Protein AF-A0A9P4V5X8-F1 (afdb_monomer)

Sequence (116 aa):
MEDITPPPDLLYGSYEEAYDALKTHGMHHGYGFVLKRSWPHNSIAKTRYYYHCDRFRNNFQSTAKVLSTSTRSTECPFKLVVFKIKDSGQWKLEVQDKRHNHPRSIKGFNPQHSLY

Radius of gyration: 15.64 Å; Cα contacts (8 Å, |Δi|>4): 184; chains: 1; bounding box: 40×36×33 Å

Secondary structure (DSSP, 8-state):
----PPPP--EESSHHHHHHHHHHHHHHHT--EEEEEEESTT-SS--EEEEEETTS------SS--------------EEEEEE-TTT-PEEEEEEE----S--------------

pLDDT: mean 72.94, std 17.22, range [34.81, 92.62]

Foldseek 3Di:
DDQQFQQDWDKALDPVVVVVSNQVSLQVSQWDKDWPDFPPPPDPDTFKTKIDIPLAPDPPDDPPDDDPPPPHRPNFPWIKMWGQDPPPRIITIDTPDSDGPDHRNPPPDPPPDDDD

Mean predicted aligned error: 11.11 Å

Organism: NCBI:txid682080

Solvent-accessible surface area (backbone atoms only — 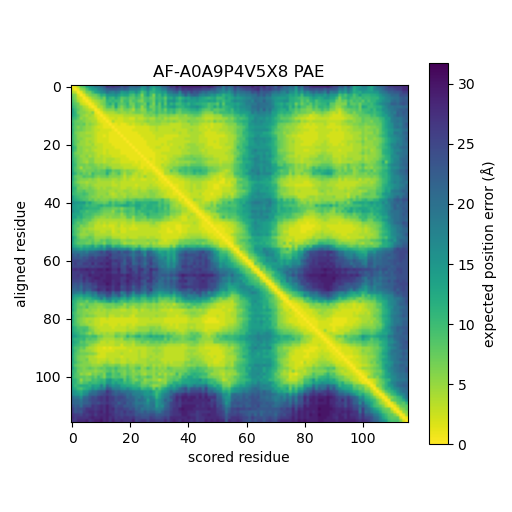not comparable to full-atom values): 7152 Å² total; per-residue (Å²): 133,87,81,70,78,63,75,76,74,45,79,27,85,38,66,66,59,48,48,48,53,50,50,53,47,23,62,78,62,23,44,52,78,37,82,75,52,62,31,54,74,98,45,89,76,61,47,33,40,34,33,28,36,61,41,20,74,68,86,75,78,68,94,61,87,82,70,93,69,85,76,70,57,64,56,29,70,26,29,35,37,39,33,51,40,84,88,80,59,32,21,36,40,43,70,78,32,66,52,71,77,66,77,64,49,83,72,67,83,79,90,75,86,80,84,134

Nearest PDB structures (foldseek):
  4lmg-assembly1_D  TM=7.797E-01  e=3.443E-03  Saccharomyces cerevisiae S288C
  6zj3-assembly1_L4  TM=3.292E-01  e=4.619E+00  Euglena gracilis
  7qiw-assembly1_p  TM=3.534E-01  e=7.558E+00  Solanum lycopersicum
  8c3a-assembly2_CJ  TM=2.179E-01  e=7.558E+00  Candida albicans

Structure (mmCIF, N/CA/C/O backbone):
data_AF-A0A9P4V5X8-F1
#
_entry.id   AF-A0A9P4V5X8-F1
#
loop_
_atom_site.group_PDB
_atom_site.id
_atom_site.type_symbol
_atom_site.label_atom_id
_atom_site.label_alt_id
_atom_site.label_comp_id
_atom_site.label_asym_id
_atom_site.label_entity_id
_atom_site.label_seq_id
_atom_site.pdbx_PDB_ins_code
_atom_site.Cartn_x
_atom_site.Cartn_y
_atom_site.Cartn_z
_atom_site.occupancy
_atom_site.B_iso_or_equiv
_atom_site.auth_seq_id
_atom_site.auth_comp_id
_atom_site.auth_asym_id
_atom_site.auth_atom_id
_atom_site.pdbx_PDB_model_num
ATOM 1 N N . MET A 1 1 ? 12.699 -18.260 -15.213 1.00 44.97 1 MET A N 1
ATOM 2 C CA . MET A 1 1 ? 11.974 -17.021 -14.867 1.00 44.97 1 MET A CA 1
ATOM 3 C C . MET A 1 1 ? 11.910 -16.955 -13.354 1.00 44.97 1 MET A C 1
ATOM 5 O O . MET A 1 1 ? 11.425 -17.908 -12.769 1.00 44.97 1 MET A O 1
ATOM 9 N N . GLU A 1 2 ? 12.476 -15.930 -12.719 1.00 47.34 2 GLU A N 1
ATOM 10 C CA . GLU A 1 2 ? 12.365 -15.789 -11.262 1.00 47.34 2 GLU A CA 1
ATOM 11 C C . GLU A 1 2 ? 10.971 -15.269 -10.910 1.00 47.34 2 GLU A C 1
ATOM 13 O O . GLU A 1 2 ? 10.595 -14.171 -11.323 1.00 47.34 2 GLU A O 1
ATOM 18 N N . ASP A 1 3 ? 10.209 -16.079 -10.181 1.00 55.97 3 ASP A N 1
ATOM 19 C CA . ASP A 1 3 ? 8.887 -15.732 -9.674 1.00 55.97 3 ASP A CA 1
ATOM 20 C C . ASP A 1 3 ? 9.012 -14.577 -8.675 1.00 55.97 3 ASP A C 1
ATOM 22 O O . ASP A 1 3 ? 9.535 -14.723 -7.566 1.00 55.97 3 ASP A O 1
ATOM 26 N N . ILE A 1 4 ? 8.568 -13.391 -9.088 1.00 64.69 4 ILE A N 1
ATOM 27 C CA . ILE A 1 4 ? 8.400 -12.262 -8.183 1.00 64.69 4 ILE A CA 1
ATOM 28 C C . ILE A 1 4 ? 7.181 -12.587 -7.324 1.00 64.69 4 ILE A C 1
ATOM 30 O O . ILE A 1 4 ? 6.043 -12.444 -7.769 1.00 64.69 4 ILE A O 1
ATOM 34 N N . THR A 1 5 ? 7.417 -13.063 -6.102 1.00 68.88 5 THR A N 1
ATOM 35 C CA . THR A 1 5 ? 6.321 -13.418 -5.208 1.00 68.88 5 THR A CA 1
ATOM 36 C C . THR A 1 5 ? 5.611 -12.143 -4.746 1.00 68.88 5 THR A C 1
ATOM 38 O O . THR A 1 5 ? 6.247 -11.161 -4.328 1.00 68.88 5 THR A O 1
ATOM 41 N N . PRO A 1 6 ? 4.277 -12.110 -4.845 1.00 68.62 6 PRO A N 1
ATOM 42 C CA . PRO A 1 6 ? 3.498 -11.010 -4.312 1.00 68.62 6 PRO A CA 1
ATOM 43 C C . PRO A 1 6 ? 3.532 -11.050 -2.776 1.00 68.62 6 PRO A C 1
ATOM 45 O O . PRO A 1 6 ? 3.707 -12.127 -2.197 1.00 68.62 6 PRO A O 1
ATOM 48 N N . PRO A 1 7 ? 3.355 -9.902 -2.104 1.00 72.69 7 PRO A N 1
ATOM 49 C CA . PRO A 1 7 ? 3.211 -9.881 -0.655 1.00 72.69 7 PRO A CA 1
ATOM 50 C C . PRO A 1 7 ? 2.016 -10.747 -0.221 1.00 72.69 7 PRO A C 1
ATOM 52 O O . PRO A 1 7 ? 1.008 -10.794 -0.935 1.00 72.69 7 PRO A O 1
ATOM 55 N N . PRO A 1 8 ? 2.116 -11.457 0.915 1.00 72.88 8 PRO A N 1
ATOM 56 C CA . PRO A 1 8 ? 1.012 -12.246 1.444 1.00 72.88 8 PRO A CA 1
ATOM 57 C C . PRO A 1 8 ? -0.154 -11.343 1.864 1.00 72.88 8 PRO A C 1
ATOM 59 O O . PRO A 1 8 ? 0.051 -10.241 2.376 1.00 72.88 8 PRO A O 1
ATOM 62 N N . ASP A 1 9 ? -1.380 -11.830 1.669 1.00 78.69 9 ASP A N 1
ATOM 63 C CA . ASP A 1 9 ? -2.597 -11.118 2.062 1.00 78.69 9 ASP A CA 1
ATOM 64 C C . ASP A 1 9 ? -2.744 -11.169 3.595 1.00 78.69 9 ASP A C 1
ATOM 66 O O . ASP A 1 9 ? -3.291 -12.121 4.156 1.00 78.69 9 ASP A O 1
ATOM 70 N N . LEU A 1 10 ? -2.197 -10.162 4.281 1.00 84.00 10 LEU A N 1
ATOM 71 C CA . LEU A 1 10 ? -2.146 -10.077 5.742 1.00 84.00 10 LEU A CA 1
ATOM 72 C C . LEU A 1 10 ? -3.084 -8.999 6.300 1.00 84.00 10 LEU A C 1
ATOM 74 O O . LEU A 1 10 ? -3.455 -8.031 5.623 1.00 84.00 10 LEU A O 1
ATOM 78 N N . LEU A 1 11 ? -3.464 -9.197 7.564 1.00 87.88 11 LEU A N 1
ATOM 79 C CA . LEU A 1 11 ? -4.204 -8.238 8.377 1.00 87.88 11 LEU A CA 1
ATOM 80 C C . LEU A 1 11 ? -3.241 -7.529 9.327 1.00 87.88 11 LEU A C 1
ATOM 82 O O . LEU A 1 11 ? -2.436 -8.174 9.990 1.00 87.88 11 LEU A O 1
ATOM 86 N N . TYR A 1 12 ? -3.380 -6.214 9.415 1.00 88.62 12 TYR A N 1
ATOM 87 C CA . TYR A 1 12 ? -2.531 -5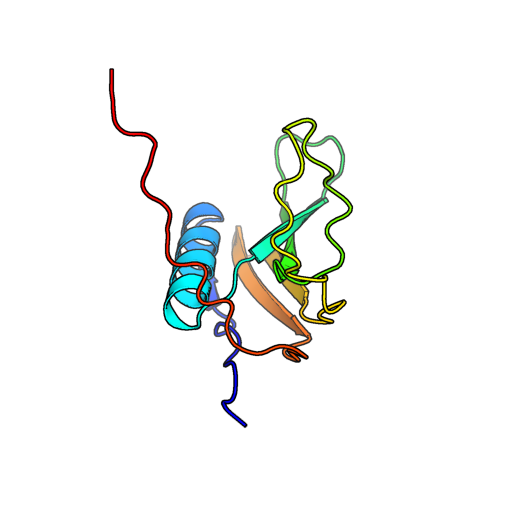.328 10.199 1.00 88.62 12 TYR A CA 1
ATOM 88 C C . TYR A 1 12 ? -3.375 -4.484 11.154 1.00 88.62 12 TYR A C 1
ATOM 90 O O . TYR A 1 12 ? -4.545 -4.185 10.880 1.00 88.62 12 TYR A O 1
ATOM 98 N N . GLY A 1 13 ? -2.781 -4.077 12.276 1.00 87.69 13 GLY A N 1
ATOM 99 C CA . GLY A 1 13 ? -3.431 -3.201 13.251 1.00 87.69 13 GLY A CA 1
ATOM 100 C C . GLY A 1 13 ? -3.542 -1.760 12.752 1.00 87.69 13 GLY A C 1
ATOM 101 O O . GLY A 1 13 ? -4.498 -1.055 13.079 1.00 87.69 13 GLY A O 1
ATOM 102 N N . SER A 1 14 ? -2.607 -1.328 11.901 1.00 89.19 14 SER A N 1
ATOM 103 C CA . SER A 1 14 ? -2.568 0.021 11.335 1.00 89.19 14 SER A CA 1
ATOM 104 C C . SER A 1 14 ? -2.185 0.030 9.850 1.00 89.19 14 SER A C 1
ATOM 106 O O . SER A 1 14 ? -1.660 -0.938 9.299 1.00 89.19 14 SER A O 1
ATOM 108 N N . TYR A 1 15 ? -2.455 1.154 9.182 1.00 86.94 15 TYR A N 1
ATOM 109 C CA . TYR A 1 15 ? -2.012 1.373 7.804 1.00 86.94 15 TYR A CA 1
ATOM 110 C C . TYR A 1 15 ? -0.485 1.471 7.703 1.00 86.94 15 TYR A C 1
ATOM 112 O O . TYR A 1 15 ? 0.090 0.992 6.731 1.00 86.94 15 TYR A O 1
ATOM 120 N N . GLU A 1 16 ? 0.164 2.085 8.694 1.00 88.50 16 GLU A N 1
ATOM 121 C CA . GLU A 1 16 ? 1.619 2.260 8.727 1.00 88.50 16 GLU A CA 1
ATOM 122 C C . GLU A 1 16 ? 2.334 0.911 8.773 1.00 88.50 16 GLU A C 1
ATOM 124 O O . GLU A 1 16 ? 3.268 0.689 8.010 1.00 88.50 16 GLU A O 1
ATOM 129 N N . GLU A 1 17 ? 1.827 -0.015 9.589 1.00 89.00 17 GLU A N 1
ATOM 130 C CA . GLU A 1 17 ? 2.332 -1.384 9.693 1.00 89.00 17 GLU A CA 1
ATOM 131 C C . GLU A 1 17 ? 2.179 -2.142 8.364 1.00 89.00 17 GLU A C 1
ATOM 133 O O . GLU A 1 17 ? 3.134 -2.736 7.862 1.00 89.00 17 GLU A O 1
ATOM 138 N N . ALA A 1 18 ? 1.002 -2.046 7.732 1.00 88.44 18 ALA A N 1
ATOM 139 C CA . ALA A 1 18 ? 0.764 -2.634 6.414 1.00 88.44 18 ALA A CA 1
ATOM 140 C C . ALA A 1 18 ? 1.700 -2.053 5.342 1.00 88.44 18 ALA A C 1
ATOM 142 O O . ALA A 1 18 ? 2.185 -2.771 4.465 1.00 88.44 18 ALA A O 1
ATOM 143 N N . TYR A 1 19 ? 1.951 -0.743 5.396 1.00 86.25 19 TYR A N 1
ATOM 144 C CA . TYR A 1 19 ? 2.821 -0.046 4.457 1.00 86.25 19 TYR A CA 1
ATOM 145 C C . TYR A 1 19 ? 4.298 -0.403 4.656 1.00 86.25 19 TYR A C 1
ATOM 147 O O . TYR A 1 19 ? 5.009 -0.590 3.669 1.00 86.25 19 TYR A O 1
ATOM 155 N N . ASP A 1 20 ? 4.760 -0.531 5.898 1.00 87.62 20 ASP A N 1
ATOM 156 C CA . ASP A 1 20 ? 6.135 -0.930 6.195 1.00 87.62 20 ASP A CA 1
ATOM 157 C C . ASP A 1 20 ? 6.408 -2.381 5.778 1.00 87.62 20 ASP A C 1
ATOM 159 O O . ASP A 1 20 ? 7.409 -2.665 5.113 1.00 87.62 20 ASP A O 1
ATOM 163 N N . ALA A 1 21 ? 5.462 -3.288 6.041 1.00 86.88 21 ALA A N 1
ATOM 164 C CA . ALA A 1 21 ? 5.531 -4.665 5.559 1.00 86.88 21 ALA A CA 1
ATOM 165 C C . ALA A 1 21 ? 5.551 -4.730 4.022 1.00 86.88 21 ALA A C 1
ATOM 167 O O . ALA A 1 21 ? 6.379 -5.432 3.436 1.00 86.88 21 ALA A O 1
ATOM 168 N N . LEU A 1 22 ? 4.694 -3.946 3.356 1.00 85.81 22 LEU A N 1
ATOM 169 C CA . LEU A 1 22 ? 4.678 -3.819 1.898 1.00 85.81 22 LEU A CA 1
ATOM 170 C C . LEU A 1 22 ? 6.031 -3.320 1.371 1.00 85.81 22 LEU A C 1
ATOM 172 O O . LEU A 1 22 ? 6.597 -3.910 0.452 1.00 85.81 22 LEU A O 1
ATOM 176 N N . LYS A 1 23 ? 6.575 -2.253 1.963 1.00 83.81 23 LYS A N 1
ATOM 177 C CA . LYS A 1 23 ? 7.863 -1.668 1.575 1.00 83.81 23 LYS A CA 1
ATOM 178 C C . LYS A 1 23 ? 9.002 -2.673 1.748 1.00 83.81 23 LYS A C 1
ATOM 180 O O . LYS A 1 23 ? 9.780 -2.862 0.816 1.00 83.81 23 LYS A O 1
ATOM 185 N N . THR A 1 24 ? 9.065 -3.345 2.894 1.00 83.44 24 THR A N 1
ATOM 186 C CA . THR A 1 24 ? 10.070 -4.371 3.204 1.00 83.44 24 THR A CA 1
ATOM 187 C C . THR A 1 24 ? 9.997 -5.538 2.222 1.00 83.44 24 THR A C 1
ATOM 189 O O . THR A 1 24 ? 11.025 -5.973 1.699 1.00 83.44 24 THR A O 1
ATOM 192 N N . HIS A 1 25 ? 8.786 -5.993 1.882 1.00 83.62 25 HIS A N 1
ATOM 193 C CA . HIS A 1 25 ? 8.585 -7.035 0.874 1.00 83.62 25 HIS A CA 1
ATOM 194 C C . HIS A 1 25 ? 9.109 -6.601 -0.496 1.00 83.62 25 HIS A C 1
ATOM 196 O O . HIS A 1 25 ? 9.857 -7.339 -1.136 1.00 83.62 25 HIS A O 1
ATOM 202 N N . GLY A 1 26 ? 8.772 -5.385 -0.927 1.00 79.12 26 GLY A N 1
ATOM 203 C CA . GLY A 1 26 ? 9.270 -4.818 -2.180 1.00 79.12 26 GLY A CA 1
ATOM 204 C C . GLY A 1 26 ? 10.794 -4.720 -2.212 1.00 79.12 26 GLY A C 1
ATOM 205 O O . GLY A 1 26 ? 11.419 -5.103 -3.200 1.00 79.12 26 GLY A O 1
ATOM 206 N N . MET A 1 27 ? 11.413 -4.303 -1.103 1.00 75.81 27 MET A N 1
ATOM 207 C CA . MET A 1 27 ? 12.872 -4.250 -0.968 1.00 75.81 27 MET A CA 1
ATOM 208 C C . MET A 1 27 ? 13.514 -5.631 -1.114 1.00 75.81 27 MET A C 1
ATOM 210 O O . MET A 1 27 ? 14.459 -5.777 -1.885 1.00 75.81 27 MET A O 1
ATOM 214 N N . HIS A 1 28 ? 12.977 -6.648 -0.436 1.00 74.62 28 HIS A N 1
ATOM 215 C CA . HIS A 1 28 ? 13.509 -8.011 -0.490 1.00 74.62 28 HIS A CA 1
ATOM 216 C C . HIS A 1 28 ? 13.402 -8.632 -1.891 1.00 74.62 28 HIS A C 1
ATOM 218 O O . HIS A 1 28 ? 14.250 -9.419 -2.308 1.00 74.62 28 HIS A O 1
ATOM 224 N N . HIS A 1 29 ? 12.370 -8.260 -2.649 1.00 73.56 29 HIS A N 1
ATOM 225 C CA . HIS A 1 29 ? 12.122 -8.816 -3.977 1.00 73.56 29 HIS A CA 1
ATOM 226 C C . HIS A 1 29 ? 12.603 -7.916 -5.124 1.00 73.56 29 HIS A C 1
ATOM 228 O O . HIS A 1 29 ? 12.550 -8.333 -6.283 1.00 73.56 29 HIS A O 1
ATOM 234 N N . GLY A 1 30 ? 13.116 -6.724 -4.811 1.00 73.19 30 GLY A N 1
ATOM 235 C CA . GLY A 1 30 ? 13.672 -5.773 -5.765 1.00 73.19 30 GLY A CA 1
ATOM 236 C C . GLY A 1 30 ? 12.618 -5.062 -6.611 1.00 73.19 30 GLY A C 1
ATOM 237 O O . GLY A 1 30 ? 12.811 -4.903 -7.808 1.00 73.19 30 GLY A O 1
ATOM 238 N N . TYR A 1 31 ? 11.482 -4.655 -6.054 1.00 74.38 31 TYR A N 1
ATOM 239 C CA . TYR A 1 31 ? 10.527 -3.785 -6.749 1.00 74.38 31 TYR A CA 1
ATOM 240 C C . TYR A 1 31 ? 9.889 -2.783 -5.785 1.00 74.38 31 TYR A C 1
ATOM 242 O O . TYR A 1 31 ? 9.730 -3.048 -4.598 1.00 74.38 31 TYR A O 1
ATOM 250 N N . GLY A 1 32 ? 9.564 -1.591 -6.285 1.00 78.75 32 GLY A N 1
ATOM 251 C CA . GLY A 1 32 ? 8.963 -0.526 -5.486 1.00 78.75 32 GLY A CA 1
ATOM 252 C C . GLY A 1 32 ? 7.447 -0.484 -5.643 1.00 78.75 32 GLY A C 1
ATOM 253 O O . GLY A 1 32 ? 6.906 -0.921 -6.659 1.00 78.75 32 GLY A O 1
ATOM 254 N N . PHE A 1 33 ? 6.761 0.100 -4.661 1.00 81.50 33 PHE A N 1
ATOM 255 C CA . PHE A 1 33 ? 5.330 0.394 -4.736 1.00 81.50 33 PHE A CA 1
ATOM 256 C C . PHE A 1 33 ? 5.105 1.904 -4.746 1.00 81.50 33 PHE A C 1
ATOM 258 O O . PHE A 1 33 ? 5.666 2.636 -3.935 1.00 81.50 33 PHE A O 1
ATOM 265 N N . VAL A 1 34 ? 4.254 2.370 -5.653 1.00 83.12 34 VAL A N 1
ATOM 266 C CA . VAL A 1 34 ? 3.873 3.774 -5.812 1.00 83.12 34 VAL A CA 1
ATOM 267 C C . VAL A 1 34 ? 2.388 3.913 -5.512 1.00 83.12 34 VAL A C 1
ATOM 269 O O . VAL A 1 34 ? 1.561 3.182 -6.063 1.00 83.12 34 VAL A O 1
ATOM 272 N N . LEU A 1 35 ? 2.036 4.862 -4.643 1.00 84.50 35 LEU A N 1
ATOM 273 C CA . LEU A 1 35 ? 0.644 5.181 -4.340 1.00 84.50 35 LEU A CA 1
ATOM 274 C C . LEU A 1 35 ? -0.009 5.835 -5.564 1.00 84.50 35 LEU A C 1
ATOM 276 O O . LEU A 1 35 ? 0.371 6.929 -5.975 1.00 84.50 35 LEU A O 1
ATOM 280 N N . LYS A 1 36 ? -1.024 5.183 -6.135 1.00 85.00 36 LYS A N 1
ATOM 281 C CA . LYS A 1 36 ? -1.765 5.703 -7.289 1.00 85.00 36 LYS A CA 1
ATOM 282 C C . LYS A 1 36 ? -2.920 6.603 -6.875 1.00 85.00 36 LYS A C 1
ATOM 284 O O . LYS A 1 36 ? -3.151 7.641 -7.488 1.00 85.00 36 LYS A O 1
ATOM 289 N N . ARG A 1 37 ? -3.702 6.157 -5.895 1.00 85.69 37 ARG A N 1
ATOM 290 C CA . ARG A 1 37 ? -4.875 6.881 -5.398 1.00 85.69 37 ARG A CA 1
ATOM 291 C C . ARG A 1 37 ? -5.223 6.428 -3.989 1.00 85.69 37 ARG A C 1
ATOM 293 O O . ARG A 1 37 ? -4.969 5.283 -3.622 1.00 85.69 37 ARG A O 1
ATOM 300 N N . SER A 1 38 ? -5.879 7.298 -3.238 1.00 89.38 38 SER A N 1
ATOM 301 C CA . SER A 1 38 ? -6.488 6.967 -1.952 1.00 89.38 38 SER A CA 1
ATOM 302 C C . SER A 1 38 ? -7.971 7.329 -1.954 1.00 89.38 38 SER A C 1
ATOM 304 O O . SER A 1 38 ? -8.422 8.187 -2.716 1.00 89.38 38 SER A O 1
ATOM 306 N N . TRP A 1 39 ? -8.746 6.635 -1.128 1.00 87.38 39 TRP A N 1
ATOM 307 C CA . TRP A 1 39 ? -10.182 6.829 -0.974 1.00 87.38 39 TRP A CA 1
ATOM 308 C C . TRP A 1 39 ? -10.544 6.839 0.524 1.00 87.38 39 TRP A C 1
ATOM 310 O O . TRP A 1 39 ? -9.916 6.100 1.289 1.00 87.38 39 TRP A O 1
ATOM 320 N N . PRO A 1 40 ? -11.513 7.658 0.975 1.00 87.31 40 PRO A N 1
ATOM 321 C CA . PRO A 1 40 ? -12.314 8.624 0.215 1.00 87.31 40 PRO A CA 1
ATOM 322 C C . PRO A 1 40 ? -11.490 9.790 -0.341 1.00 87.31 40 PRO A C 1
ATOM 324 O O . PRO A 1 40 ? -10.484 10.203 0.244 1.00 87.31 40 PRO A O 1
ATOM 327 N N . HIS A 1 41 ? -11.904 10.325 -1.490 1.00 74.38 41 HIS A N 1
ATOM 328 C CA . HIS A 1 41 ? -11.292 11.536 -2.040 1.00 74.38 41 HIS A CA 1
ATOM 329 C C . HIS A 1 41 ? -11.607 12.731 -1.120 1.00 74.38 41 HIS A C 1
ATOM 331 O O . HIS A 1 41 ? -12.666 12.759 -0.504 1.00 74.38 41 HIS A O 1
ATOM 337 N N . ASN A 1 42 ? -10.664 13.664 -0.954 1.00 76.12 42 ASN A N 1
ATOM 338 C CA . ASN A 1 42 ? -10.803 14.870 -0.111 1.00 76.12 42 ASN A CA 1
ATOM 339 C C . ASN A 1 42 ? -11.132 14.673 1.387 1.00 76.12 42 ASN A C 1
ATOM 341 O O . ASN A 1 42 ? -11.369 15.645 2.089 1.00 76.12 42 ASN A O 1
ATOM 345 N N . SER A 1 43 ? -11.085 13.443 1.909 1.00 83.69 43 SER A N 1
ATOM 346 C CA . SER A 1 43 ? -11.146 13.180 3.357 1.00 83.69 43 SER A CA 1
ATOM 347 C C . SER A 1 43 ? -9.751 13.138 3.984 1.00 83.69 43 SER A C 1
ATOM 349 O O . SER A 1 43 ? -8.832 12.587 3.373 1.00 83.69 43 SER A O 1
ATOM 351 N N . ILE A 1 44 ? -9.600 13.649 5.208 1.00 79.88 44 ILE A N 1
ATOM 352 C CA . ILE A 1 44 ? -8.385 13.471 6.025 1.00 79.88 44 ILE A CA 1
ATOM 353 C C . ILE A 1 44 ? -8.261 11.999 6.448 1.00 79.88 44 ILE A C 1
ATOM 355 O O . ILE A 1 44 ? -7.200 11.392 6.324 1.00 79.88 44 ILE A O 1
ATOM 359 N N . ALA A 1 45 ? -9.375 11.386 6.854 1.00 85.00 45 ALA A N 1
ATOM 360 C CA . ALA A 1 45 ? -9.442 9.966 7.172 1.00 85.00 45 ALA A CA 1
ATOM 361 C C . ALA A 1 45 ? -9.588 9.143 5.884 1.00 85.00 45 ALA A C 1
ATOM 363 O O . ALA A 1 45 ? -10.689 9.001 5.335 1.00 85.00 45 ALA A O 1
ATOM 364 N N . LYS A 1 46 ? -8.472 8.611 5.379 1.00 87.38 46 LYS A N 1
ATOM 365 C CA . LYS A 1 46 ? -8.473 7.640 4.279 1.00 87.38 46 LYS A CA 1
ATOM 366 C C . LYS A 1 46 ? -8.731 6.243 4.826 1.00 87.38 46 LYS A C 1
ATOM 368 O O . LYS A 1 46 ? -8.238 5.875 5.885 1.00 87.38 46 LYS A O 1
ATOM 373 N N . THR A 1 47 ? -9.484 5.450 4.077 1.00 89.38 47 THR A N 1
ATOM 374 C CA . THR A 1 47 ? -9.792 4.055 4.422 1.00 89.38 47 THR A CA 1
ATOM 375 C C . THR A 1 47 ? -9.266 3.078 3.385 1.00 89.38 47 THR A C 1
ATOM 377 O O . THR A 1 47 ? -9.356 1.870 3.584 1.00 89.38 47 THR A O 1
ATOM 380 N N . ARG A 1 48 ? -8.733 3.570 2.263 1.00 90.75 48 ARG A N 1
ATOM 381 C CA . ARG A 1 48 ? -8.232 2.732 1.180 1.00 90.75 48 ARG A CA 1
ATOM 382 C C . ARG A 1 48 ? -7.110 3.417 0.411 1.00 90.75 48 ARG A C 1
ATOM 384 O O . ARG A 1 48 ? -7.239 4.575 0.023 1.00 90.75 48 ARG A O 1
ATOM 391 N N . TYR A 1 49 ? -6.063 2.663 0.113 1.00 90.00 49 TYR A N 1
ATOM 392 C CA . TYR A 1 49 ? -4.883 3.091 -0.627 1.00 90.00 49 TYR A CA 1
ATOM 393 C C . TYR A 1 49 ? -4.595 2.087 -1.735 1.00 90.00 49 TYR A C 1
ATOM 395 O O . TYR A 1 49 ? -4.534 0.885 -1.499 1.00 90.00 49 TYR A O 1
ATOM 403 N N . TYR A 1 50 ? -4.459 2.575 -2.960 1.00 89.25 50 TYR A N 1
ATOM 404 C CA . TYR A 1 50 ? -4.190 1.757 -4.135 1.00 89.25 50 TYR A CA 1
ATOM 405 C C . TYR A 1 50 ? -2.748 1.963 -4.572 1.00 89.25 50 TYR A C 1
ATOM 407 O O . TYR A 1 50 ? -2.353 3.094 -4.861 1.00 89.25 50 TYR A O 1
ATOM 415 N N . TYR A 1 51 ? -2.002 0.873 -4.683 1.00 87.88 51 TYR A N 1
ATOM 416 C CA . TYR A 1 51 ? -0.596 0.858 -5.055 1.00 87.88 51 TYR A CA 1
ATOM 417 C C . TYR A 1 51 ? -0.377 0.155 -6.384 1.00 87.88 51 TYR A C 1
ATOM 419 O O . TYR A 1 51 ? -1.078 -0.800 -6.739 1.00 87.88 51 TYR A O 1
ATOM 427 N N . HIS A 1 52 ? 0.618 0.635 -7.118 1.00 87.00 52 HIS A N 1
ATOM 428 C CA . HIS A 1 52 ? 1.130 0.025 -8.340 1.00 87.00 52 HIS A CA 1
ATOM 429 C C . HIS A 1 52 ? 2.634 -0.190 -8.205 1.00 87.00 52 HIS A C 1
ATOM 431 O O . HIS A 1 52 ? 3.271 0.420 -7.352 1.00 87.00 52 HIS A O 1
ATOM 437 N N . CYS A 1 53 ? 3.208 -1.047 -9.040 1.00 82.75 53 CYS A N 1
ATOM 438 C CA . CYS A 1 53 ? 4.659 -1.212 -9.093 1.00 82.75 53 CYS A CA 1
ATOM 439 C C . CYS A 1 53 ? 5.357 0.074 -9.592 1.00 82.75 53 CYS A C 1
ATOM 441 O O . CYS A 1 53 ? 4.788 0.818 -10.386 1.00 8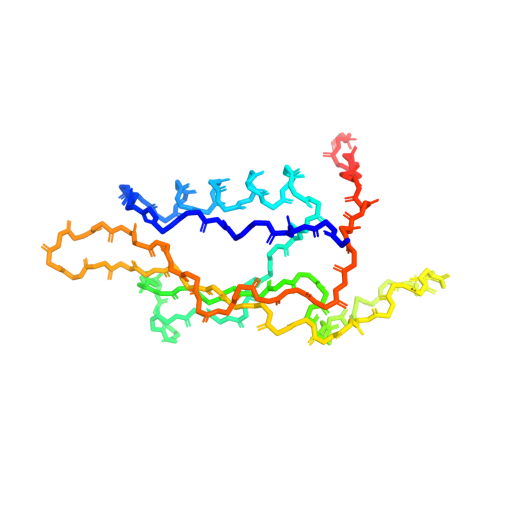2.75 53 CYS A O 1
ATOM 443 N N . ASP A 1 54 ? 6.603 0.330 -9.187 1.00 75.88 54 ASP A N 1
ATOM 444 C CA . ASP A 1 54 ? 7.439 1.449 -9.659 1.00 75.88 54 ASP A CA 1
ATOM 445 C C . ASP A 1 54 ? 7.669 1.450 -11.180 1.00 75.88 54 ASP A C 1
ATOM 447 O O . ASP A 1 54 ? 7.906 2.500 -11.779 1.00 75.88 54 ASP A O 1
ATOM 451 N N . ARG A 1 55 ? 7.553 0.279 -11.820 1.00 73.00 55 ARG A N 1
ATOM 452 C CA . ARG A 1 55 ? 7.609 0.116 -13.282 1.00 73.00 55 ARG A CA 1
ATOM 453 C C . ARG A 1 55 ? 6.257 0.281 -13.981 1.00 73.00 55 ARG A C 1
ATOM 455 O O . ARG A 1 55 ? 6.203 0.219 -15.214 1.00 73.00 55 ARG A O 1
ATOM 462 N N . PHE A 1 56 ? 5.176 0.518 -13.232 1.00 72.31 56 PHE A N 1
ATOM 463 C CA . PHE A 1 56 ? 3.931 1.051 -13.787 1.00 72.31 56 PHE A CA 1
ATOM 464 C C . PHE A 1 56 ? 4.226 2.413 -14.421 1.00 72.31 56 PHE A C 1
ATOM 466 O O . PHE A 1 56 ? 5.092 3.141 -13.941 1.00 72.31 56 PHE A O 1
ATOM 473 N N . ARG A 1 57 ? 3.542 2.760 -15.517 1.00 64.94 57 ARG A N 1
ATOM 474 C CA . ARG A 1 57 ? 3.758 4.013 -16.256 1.00 64.94 57 ARG A CA 1
ATOM 475 C C . ARG A 1 57 ? 3.710 5.218 -15.310 1.00 64.94 57 ARG A C 1
ATOM 477 O O . ARG A 1 57 ? 2.635 5.692 -14.935 1.00 64.94 57 ARG A O 1
ATOM 484 N N . ASN A 1 58 ? 4.884 5.700 -14.917 1.00 56.84 58 ASN A N 1
ATOM 485 C CA . ASN A 1 58 ? 5.024 6.793 -13.975 1.00 56.84 58 ASN A CA 1
ATOM 486 C C . ASN A 1 58 ? 5.175 8.064 -14.810 1.00 56.84 58 ASN A C 1
ATOM 488 O O . ASN A 1 58 ? 6.274 8.433 -15.202 1.00 56.84 58 ASN A O 1
ATOM 492 N N . ASN A 1 59 ? 4.063 8.735 -15.117 1.00 49.56 59 ASN A N 1
ATOM 493 C CA . ASN A 1 59 ? 4.084 10.048 -15.779 1.00 49.56 59 ASN A CA 1
ATOM 494 C C . ASN A 1 59 ? 4.656 11.158 -14.859 1.00 49.56 59 ASN A C 1
ATOM 496 O O . ASN A 1 59 ? 4.391 12.335 -15.080 1.00 49.56 59 ASN A O 1
ATOM 500 N N . PHE A 1 60 ? 5.405 1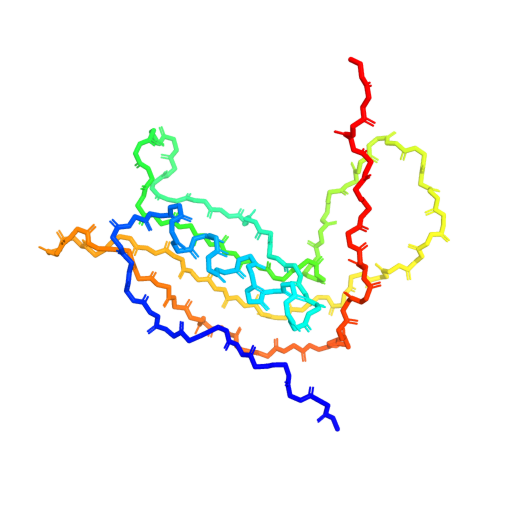0.811 -13.805 1.00 48.06 60 PHE A N 1
ATOM 501 C CA . PHE A 1 60 ? 6.084 11.780 -12.958 1.00 48.06 60 PHE A CA 1
ATOM 502 C C . PHE A 1 60 ? 7.383 12.205 -13.648 1.00 48.06 60 PHE A C 1
ATOM 504 O O . PHE A 1 60 ? 8.446 11.625 -13.429 1.00 48.06 60 PHE A O 1
ATOM 511 N N . GLN A 1 61 ? 7.283 13.197 -14.533 1.00 42.88 61 GLN A N 1
ATOM 512 C CA . GLN A 1 61 ? 8.447 13.956 -14.975 1.00 42.88 61 GLN A CA 1
ATOM 513 C C . GLN A 1 61 ? 8.874 14.845 -13.804 1.00 42.88 61 GLN A C 1
ATOM 515 O O . GLN A 1 61 ? 8.236 15.857 -13.524 1.00 42.88 61 GLN A O 1
ATOM 520 N N . SER A 1 62 ? 9.926 14.458 -13.081 1.00 47.31 62 SER A N 1
ATOM 521 C CA . SER A 1 62 ? 10.610 15.408 -12.208 1.00 47.31 62 SER A CA 1
ATOM 522 C C . SER A 1 62 ? 11.197 16.530 -13.075 1.00 47.31 62 SER A C 1
ATOM 524 O O . SER A 1 62 ? 11.720 16.284 -14.159 1.00 47.31 62 SER A O 1
ATOM 526 N N . THR A 1 63 ? 11.120 17.775 -12.607 1.00 48.62 63 THR A N 1
ATOM 527 C CA . THR A 1 63 ? 11.703 18.957 -13.274 1.00 48.62 63 THR A CA 1
ATOM 528 C C . THR A 1 63 ? 13.238 18.987 -13.230 1.00 48.62 63 THR A C 1
ATOM 530 O O . THR A 1 63 ? 13.860 19.900 -13.771 1.00 48.62 63 THR A O 1
ATOM 533 N N . ALA A 1 64 ? 13.873 17.996 -12.598 1.00 51.47 64 ALA A N 1
ATOM 534 C CA . ALA A 1 64 ? 15.321 17.845 -12.560 1.00 51.47 64 ALA A CA 1
ATOM 535 C C . ALA A 1 64 ? 15.855 17.332 -13.909 1.00 51.47 64 ALA A C 1
ATOM 537 O O . ALA A 1 64 ? 15.231 16.482 -14.543 1.00 51.47 64 ALA A O 1
ATOM 538 N N . LYS A 1 65 ? 17.028 17.835 -14.334 1.00 45.94 65 LYS A N 1
ATOM 539 C CA . LYS A 1 65 ? 17.716 17.450 -15.581 1.00 45.94 65 LYS A CA 1
ATOM 540 C C . LYS A 1 65 ? 17.671 15.931 -15.775 1.00 45.94 65 LYS A C 1
ATOM 542 O O . LYS A 1 65 ? 18.274 15.186 -15.006 1.00 45.94 65 LYS A O 1
ATOM 547 N N . VAL A 1 66 ? 16.961 15.496 -16.815 1.00 50.19 66 VAL A N 1
ATOM 548 C CA . VAL A 1 66 ? 16.813 14.091 -17.196 1.00 50.19 66 VAL A CA 1
ATOM 549 C C . VAL A 1 66 ? 18.194 13.532 -17.541 1.00 50.19 66 VAL A C 1
ATOM 551 O O . VAL A 1 66 ? 18.689 13.703 -18.652 1.00 50.19 66 VAL A O 1
ATOM 554 N N . LEU A 1 67 ? 18.839 12.871 -16.581 1.00 51.69 67 LEU A N 1
ATOM 555 C CA . LEU A 1 67 ? 19.963 11.994 -16.879 1.00 51.69 67 LEU A CA 1
ATOM 556 C C . LEU A 1 67 ? 19.405 10.783 -17.628 1.00 51.69 67 LEU A C 1
ATOM 558 O O . LEU A 1 67 ? 18.477 10.125 -17.154 1.00 51.69 67 LEU A O 1
ATOM 562 N N . SER A 1 68 ? 19.970 10.508 -18.805 1.00 46.12 68 SER A N 1
ATOM 563 C CA . SER A 1 68 ? 19.627 9.392 -19.691 1.00 46.12 68 SER A CA 1
ATOM 564 C C . SER A 1 68 ? 19.960 8.036 -19.051 1.00 46.12 68 SER A C 1
ATOM 566 O O . SER A 1 68 ? 20.859 7.321 -19.485 1.00 46.12 68 SER A O 1
ATOM 568 N N . THR A 1 69 ? 19.222 7.650 -18.013 1.00 48.53 69 THR A N 1
ATOM 569 C CA . THR A 1 69 ? 19.167 6.267 -17.538 1.00 48.53 69 THR A CA 1
ATOM 570 C C . THR A 1 69 ? 17.789 5.729 -17.890 1.00 48.53 69 THR A C 1
ATOM 572 O O . THR A 1 69 ? 16.800 5.912 -17.184 1.00 48.53 69 THR A O 1
ATOM 575 N N . SER A 1 70 ? 17.712 5.131 -19.076 1.00 46.22 70 SER A N 1
ATOM 576 C CA . SER A 1 70 ? 16.489 4.596 -19.666 1.00 46.22 70 SER A CA 1
ATOM 577 C C . SER A 1 70 ? 16.039 3.331 -18.926 1.00 46.22 70 SER A C 1
ATOM 579 O O . SER A 1 70 ? 16.164 2.219 -19.426 1.00 46.22 70 SER A O 1
ATOM 581 N N . THR A 1 71 ? 15.490 3.465 -17.718 1.00 52.84 71 THR A N 1
ATOM 582 C CA . THR A 1 71 ? 14.555 2.455 -17.208 1.00 52.84 71 THR A CA 1
ATOM 583 C C . THR A 1 71 ? 13.188 2.785 -17.787 1.00 52.84 71 THR A C 1
ATOM 585 O O . THR A 1 71 ? 12.374 3.433 -17.132 1.00 52.84 71 THR A O 1
ATOM 588 N N . ARG A 1 72 ? 12.964 2.402 -19.054 1.00 55.12 72 ARG A N 1
ATOM 589 C CA . ARG A 1 72 ? 11.649 2.517 -19.702 1.00 55.12 72 ARG A CA 1
ATOM 590 C C . ARG A 1 72 ? 10.622 1.828 -18.800 1.00 55.12 72 ARG A C 1
ATOM 592 O O . ARG A 1 72 ? 10.848 0.698 -18.363 1.00 55.12 72 ARG A O 1
ATOM 599 N N . SER A 1 73 ? 9.531 2.522 -18.479 1.00 61.34 73 SER A N 1
ATOM 600 C CA . SER A 1 73 ? 8.385 1.913 -17.803 1.00 61.34 73 SER A CA 1
ATOM 601 C C . SER A 1 73 ? 7.961 0.682 -18.598 1.00 61.34 73 SER A C 1
ATOM 603 O O . SER A 1 73 ? 7.839 0.763 -19.817 1.00 61.34 73 SER A O 1
ATOM 605 N N . THR A 1 74 ? 7.758 -0.449 -17.929 1.00 64.19 74 THR A N 1
ATOM 606 C CA . THR A 1 74 ? 7.323 -1.683 -18.599 1.00 64.19 74 THR A CA 1
ATOM 607 C C . THR A 1 74 ? 5.807 -1.816 -18.609 1.00 64.19 74 THR A C 1
ATOM 609 O O . THR A 1 74 ? 5.295 -2.829 -19.058 1.00 64.19 74 THR A O 1
ATOM 612 N N . GLU A 1 75 ? 5.081 -0.812 -18.099 1.00 73.12 75 GLU A N 1
ATOM 613 C CA . GLU A 1 75 ? 3.624 -0.864 -17.931 1.00 73.12 75 GLU A CA 1
ATOM 614 C C . GLU A 1 75 ? 3.208 -2.077 -17.090 1.00 73.12 75 GLU A C 1
ATOM 616 O O . GLU A 1 75 ? 2.277 -2.806 -17.419 1.00 73.12 75 GLU A O 1
ATOM 621 N N . CYS A 1 76 ? 3.945 -2.303 -15.998 1.00 78.31 76 CYS A N 1
ATOM 622 C CA . CYS A 1 76 ? 3.729 -3.439 -15.112 1.00 78.31 76 CYS A CA 1
ATOM 623 C C . CYS A 1 76 ? 2.264 -3.505 -14.640 1.00 78.31 76 CYS A C 1
ATOM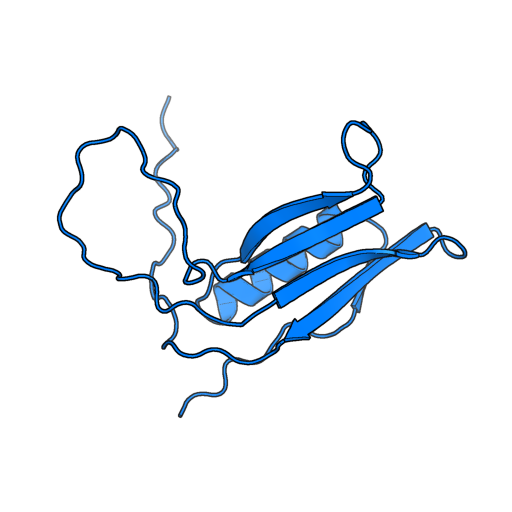 625 O O . CYS A 1 76 ? 1.789 -2.527 -14.054 1.00 78.31 76 CYS A O 1
ATOM 627 N N . PRO A 1 77 ? 1.541 -4.622 -14.869 1.00 81.12 77 PRO A N 1
ATOM 628 C CA . PRO A 1 77 ? 0.128 -4.729 -14.515 1.00 81.12 77 PRO A CA 1
ATOM 629 C C . PRO A 1 77 ? -0.098 -4.920 -13.011 1.00 81.12 77 PRO A C 1
ATOM 631 O O . PRO A 1 77 ? -1.245 -4.830 -12.574 1.00 81.12 77 PRO A O 1
ATOM 634 N N . PHE A 1 78 ? 0.971 -5.129 -12.231 1.00 84.56 78 PHE A N 1
ATOM 635 C CA . PHE A 1 78 ? 0.917 -5.361 -10.794 1.00 84.56 78 PHE A CA 1
ATOM 636 C C . PHE A 1 78 ? 0.121 -4.280 -10.051 1.00 84.56 78 PHE A C 1
ATOM 638 O O . PHE A 1 78 ? 0.418 -3.077 -10.130 1.00 84.56 78 PHE A O 1
ATOM 645 N N . LYS A 1 79 ? -0.867 -4.727 -9.271 1.00 87.81 79 LYS A N 1
ATOM 646 C CA . LYS A 1 79 ? -1.800 -3.875 -8.527 1.00 87.81 79 LYS A CA 1
ATOM 647 C C . LYS A 1 79 ? -2.056 -4.444 -7.147 1.00 87.81 79 LYS A C 1
ATOM 649 O O . LYS A 1 79 ? -2.352 -5.626 -6.990 1.00 87.81 79 LYS A O 1
ATOM 654 N N . LEU A 1 80 ? -2.058 -3.557 -6.163 1.00 89.69 80 LEU A N 1
ATOM 655 C CA . LEU A 1 80 ? -2.325 -3.890 -4.773 1.00 89.69 80 LEU A CA 1
ATOM 656 C C . LEU A 1 80 ? -3.207 -2.824 -4.133 1.00 89.69 80 LEU A C 1
ATOM 658 O O . LEU A 1 80 ? -3.198 -1.656 -4.528 1.00 89.69 80 LEU A O 1
ATOM 662 N N . VAL A 1 81 ? -4.003 -3.232 -3.154 1.00 91.56 81 VAL A N 1
ATOM 663 C CA . VAL A 1 81 ? -4.835 -2.336 -2.360 1.00 91.56 81 VAL A CA 1
ATOM 664 C C . VAL A 1 81 ? -4.649 -2.630 -0.879 1.00 91.56 81 VAL A C 1
ATOM 666 O O . VAL A 1 81 ? -4.632 -3.779 -0.458 1.00 91.56 81 VAL A O 1
ATOM 669 N N . VAL A 1 82 ? -4.525 -1.571 -0.089 1.00 91.88 82 VAL A N 1
ATOM 670 C CA . VAL A 1 82 ? -4.552 -1.626 1.371 1.00 91.88 82 VAL A CA 1
ATOM 671 C C . VAL A 1 82 ? -5.830 -0.932 1.815 1.00 91.88 82 VAL A C 1
ATOM 673 O O . VAL A 1 82 ? -6.049 0.231 1.468 1.00 91.88 82 VAL A O 1
ATOM 676 N N . PHE A 1 83 ? -6.715 -1.627 2.523 1.00 92.62 83 PHE A N 1
ATOM 677 C CA . PHE A 1 83 ? -7.995 -1.062 2.946 1.00 92.62 83 PHE A CA 1
ATOM 678 C C . PHE A 1 83 ? -8.361 -1.426 4.376 1.00 92.62 83 PHE A C 1
ATOM 680 O O . PHE A 1 83 ? -8.060 -2.512 4.856 1.00 92.62 83 PHE A O 1
ATOM 687 N N . LYS A 1 84 ? -9.056 -0.508 5.044 1.00 91.50 84 LYS A N 1
ATOM 688 C CA . LYS A 1 84 ? -9.591 -0.705 6.385 1.00 91.50 84 LYS A CA 1
ATOM 689 C C . LYS A 1 84 ? -10.893 -1.504 6.315 1.00 91.50 84 LYS A C 1
ATOM 691 O O . LYS A 1 84 ? -11.836 -1.099 5.629 1.00 91.50 84 LYS A O 1
ATOM 696 N N . ILE A 1 85 ? -10.946 -2.623 7.026 1.00 90.88 85 ILE A N 1
ATOM 697 C CA . ILE A 1 85 ? -12.151 -3.421 7.250 1.00 90.88 85 ILE A CA 1
ATOM 698 C C . ILE A 1 85 ? -13.047 -2.639 8.211 1.00 90.88 85 ILE A C 1
ATOM 700 O O . ILE A 1 85 ? -12.597 -2.203 9.270 1.00 90.88 85 ILE A O 1
ATOM 704 N N . LYS A 1 86 ? -14.309 -2.419 7.831 1.00 85.00 86 LYS A N 1
ATOM 705 C CA . LYS A 1 86 ? -15.242 -1.609 8.629 1.00 85.00 86 LYS A CA 1
ATOM 706 C C . LYS A 1 86 ? -15.595 -2.277 9.957 1.00 85.00 86 LYS A C 1
ATOM 708 O O . LYS A 1 86 ? -15.686 -1.578 10.957 1.00 85.00 86 LYS A O 1
ATOM 713 N N . ASP A 1 87 ? -15.741 -3.598 9.948 1.00 84.19 87 ASP A N 1
ATOM 714 C CA . ASP A 1 87 ? -16.235 -4.369 11.090 1.00 84.19 87 ASP A CA 1
ATOM 715 C C . ASP A 1 87 ? -15.183 -4.553 12.191 1.00 84.19 87 ASP A C 1
ATOM 717 O O . ASP A 1 87 ? -15.496 -4.412 13.367 1.00 84.19 87 ASP A O 1
ATOM 721 N N . SER A 1 88 ? -13.923 -4.817 11.826 1.00 85.44 88 SER A N 1
ATOM 722 C CA . SER A 1 88 ? -12.833 -5.020 12.794 1.00 85.44 88 SER A CA 1
ATOM 723 C C . SER A 1 88 ? -11.930 -3.801 12.984 1.00 85.44 88 SER A C 1
ATOM 725 O O . SER A 1 88 ? -11.122 -3.762 13.907 1.00 85.44 88 SER A O 1
ATOM 727 N N . GLY A 1 89 ? -12.008 -2.810 12.092 1.00 86.25 89 GLY A N 1
ATOM 728 C CA . GLY A 1 89 ? -11.085 -1.675 12.065 1.00 86.25 89 GLY A CA 1
ATOM 729 C C . GLY A 1 89 ? -9.660 -2.020 11.614 1.00 86.25 89 GLY A C 1
ATOM 730 O O . GLY A 1 89 ? -8.829 -1.114 11.538 1.00 86.25 89 GLY A O 1
ATOM 731 N N . GLN A 1 90 ? -9.385 -3.284 11.286 1.00 91.12 90 GLN A N 1
ATOM 732 C CA . GLN A 1 90 ? -8.077 -3.756 10.835 1.00 91.12 90 GLN A CA 1
ATOM 733 C C . GLN A 1 90 ? -7.801 -3.346 9.390 1.00 91.12 90 GLN A C 1
ATOM 735 O O . GLN A 1 90 ? -8.716 -3.105 8.601 1.00 91.12 90 GLN A O 1
ATOM 740 N N . TRP A 1 91 ? -6.527 -3.303 9.024 1.00 91.56 91 TRP A N 1
ATOM 741 C CA . TRP A 1 91 ? -6.083 -3.006 7.671 1.00 91.56 91 TRP A CA 1
ATOM 742 C C . TRP A 1 91 ? -5.731 -4.292 6.945 1.00 91.56 91 TRP A C 1
ATOM 744 O O . TRP A 1 91 ? -4.872 -5.042 7.388 1.00 91.56 91 TRP A O 1
ATOM 754 N N . LYS A 1 92 ? -6.387 -4.548 5.819 1.00 90.75 92 LYS A N 1
ATOM 755 C CA . LYS A 1 92 ? -6.091 -5.686 4.956 1.00 90.75 92 LYS A CA 1
ATOM 756 C C . LYS A 1 92 ? -5.265 -5.231 3.767 1.00 90.75 92 LYS A C 1
ATOM 758 O O . LYS A 1 92 ? -5.632 -4.268 3.088 1.00 90.75 92 LYS A O 1
ATOM 763 N N . LEU A 1 93 ? -4.180 -5.948 3.513 1.00 90.31 93 LEU A N 1
ATOM 764 C CA . LEU A 1 93 ? -3.423 -5.872 2.274 1.00 90.31 93 LEU A CA 1
ATOM 765 C C . LEU A 1 93 ? -3.944 -6.955 1.330 1.00 90.31 93 LEU A C 1
ATOM 767 O O . LEU A 1 93 ? -4.053 -8.115 1.715 1.00 90.31 93 LEU A O 1
ATOM 771 N N . GLU A 1 94 ? -4.303 -6.559 0.113 1.00 89.00 94 GLU A N 1
ATOM 772 C CA . GLU A 1 94 ? -4.831 -7.468 -0.899 1.00 89.00 94 GLU A CA 1
ATOM 773 C C . GLU A 1 94 ? -4.181 -7.208 -2.259 1.00 89.00 94 GLU A C 1
ATOM 775 O O . GLU A 1 94 ? -4.209 -6.088 -2.792 1.00 89.00 94 GLU A O 1
ATOM 780 N N . VAL A 1 95 ? -3.593 -8.255 -2.838 1.00 88.19 95 VAL A N 1
ATOM 781 C CA . VAL A 1 95 ? -2.985 -8.184 -4.170 1.00 88.19 95 VAL A CA 1
ATOM 782 C C . VAL A 1 95 ? -4.050 -8.450 -5.234 1.00 88.19 95 VAL A C 1
ATOM 784 O O . VAL A 1 95 ? -4.542 -9.566 -5.372 1.00 88.19 95 VAL A O 1
ATOM 787 N N . GLN A 1 96 ? -4.381 -7.429 -6.026 1.00 87.12 96 GLN A N 1
ATOM 788 C CA . GLN A 1 96 ? -5.355 -7.548 -7.118 1.00 87.12 96 GLN A CA 1
ATOM 789 C C . GLN A 1 96 ? -4.751 -8.187 -8.369 1.00 87.12 96 GLN A C 1
ATOM 791 O O . GLN A 1 96 ? -5.408 -8.982 -9.034 1.00 87.12 96 GLN A O 1
ATOM 796 N N . ASP A 1 97 ? -3.510 -7.832 -8.704 1.00 84.06 97 ASP A N 1
ATOM 797 C CA . ASP A 1 97 ? -2.783 -8.436 -9.817 1.00 84.06 97 ASP A CA 1
ATOM 798 C C . ASP A 1 97 ? -1.343 -8.701 -9.388 1.00 84.06 97 ASP A C 1
ATOM 800 O O . ASP A 1 97 ? -0.618 -7.779 -9.014 1.00 84.06 97 ASP A O 1
ATOM 804 N N . LYS A 1 98 ? -0.970 -9.980 -9.419 1.00 81.50 98 LYS A N 1
ATOM 805 C CA . LYS A 1 98 ? 0.320 -10.516 -8.971 1.00 81.50 98 LYS A CA 1
ATOM 806 C C . LYS A 1 98 ? 1.364 -10.513 -10.094 1.00 81.50 98 LYS A C 1
ATOM 808 O O . LYS A 1 98 ? 2.522 -10.836 -9.856 1.00 81.50 98 LYS A O 1
ATOM 813 N N . ARG A 1 99 ? 0.968 -10.201 -11.332 1.00 79.25 99 ARG A N 1
ATOM 814 C CA . ARG A 1 99 ? 1.824 -10.356 -12.511 1.00 79.25 99 ARG A CA 1
ATOM 815 C C . ARG A 1 99 ? 2.808 -9.197 -12.631 1.00 79.25 99 ARG A C 1
ATOM 817 O O . ARG A 1 99 ? 2.419 -8.034 -12.716 1.00 79.25 99 ARG A O 1
ATOM 824 N N . HIS A 1 100 ? 4.084 -9.542 -12.740 1.00 74.69 100 HIS A N 1
ATOM 825 C CA . HIS A 1 100 ? 5.150 -8.622 -13.112 1.00 74.69 100 HIS A CA 1
ATOM 826 C C . HIS A 1 100 ? 5.662 -8.966 -14.508 1.00 74.69 100 HIS A C 1
ATOM 828 O O . HIS A 1 100 ? 5.899 -10.128 -14.824 1.00 74.69 100 HIS A O 1
ATOM 834 N N . ASN A 1 101 ? 5.843 -7.951 -15.351 1.00 74.06 101 ASN A N 1
ATOM 835 C CA . ASN A 1 101 ? 6.360 -8.108 -16.714 1.00 74.06 101 ASN A CA 1
ATOM 836 C C . ASN A 1 101 ? 7.803 -7.603 -16.865 1.00 74.06 101 ASN A C 1
ATOM 838 O O . ASN A 1 101 ? 8.258 -7.314 -17.970 1.00 74.06 101 ASN A O 1
ATOM 842 N N . HIS A 1 102 ? 8.512 -7.453 -15.749 1.00 69.00 102 HIS A N 1
ATOM 843 C CA . HIS A 1 102 ? 9.868 -6.931 -15.709 1.00 69.00 102 HIS A CA 1
ATOM 844 C C . HIS A 1 102 ? 10.714 -7.704 -14.697 1.00 69.00 102 HIS A C 1
ATOM 846 O O . HIS A 1 102 ? 10.175 -8.215 -13.714 1.00 69.00 102 HIS A O 1
ATOM 852 N N . PRO A 1 103 ? 12.040 -7.759 -14.903 1.00 64.69 103 PRO A N 1
ATOM 853 C CA . PRO A 1 103 ? 12.954 -8.267 -13.892 1.00 64.69 103 PRO A CA 1
ATOM 854 C C . PRO A 1 103 ? 12.974 -7.348 -12.665 1.00 64.69 103 PRO A C 1
ATOM 856 O O . PRO A 1 103 ? 12.559 -6.182 -12.727 1.00 64.69 103 PRO A O 1
ATOM 859 N N . ARG A 1 104 ? 13.501 -7.872 -11.556 1.00 66.06 104 ARG A N 1
ATOM 860 C CA . ARG A 1 104 ? 13.722 -7.129 -10.312 1.00 66.06 104 ARG A CA 1
ATOM 861 C C . ARG A 1 104 ? 14.455 -5.815 -10.625 1.00 66.06 104 ARG A C 1
ATOM 863 O O . ARG A 1 104 ? 15.501 -5.794 -11.273 1.00 66.06 104 ARG A O 1
ATOM 870 N N . SER A 1 105 ? 13.881 -4.698 -10.205 1.00 60.03 105 SER A N 1
ATOM 871 C CA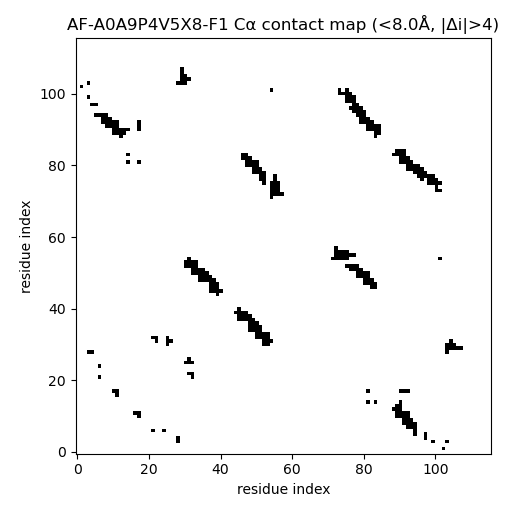 . SER A 1 105 ? 14.514 -3.388 -10.203 1.00 60.03 105 SER A CA 1
ATOM 872 C C . SER A 1 105 ? 15.622 -3.395 -9.144 1.00 60.03 105 SER A C 1
ATOM 874 O O . SER A 1 105 ? 15.393 -3.076 -7.982 1.00 60.03 105 SER A O 1
ATOM 876 N N . ILE A 1 106 ? 16.853 -3.736 -9.539 1.00 54.94 106 ILE A N 1
ATOM 877 C CA . ILE A 1 1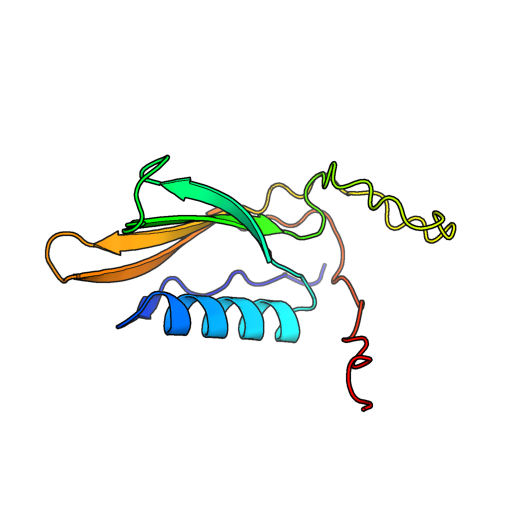06 ? 18.065 -3.565 -8.713 1.00 54.94 106 ILE A CA 1
ATOM 878 C C . ILE A 1 106 ? 18.423 -2.068 -8.637 1.00 54.94 106 ILE A C 1
ATOM 880 O O . ILE A 1 106 ? 19.556 -1.657 -8.868 1.00 54.94 106 ILE A O 1
ATOM 884 N N . LYS A 1 107 ? 17.449 -1.196 -8.366 1.00 52.06 107 LYS A N 1
ATOM 885 C CA . LYS A 1 107 ? 17.758 0.128 -7.832 1.00 52.06 107 LYS A CA 1
ATOM 886 C C . LYS A 1 107 ? 17.788 -0.034 -6.326 1.00 52.06 107 LYS A C 1
ATOM 888 O O . LYS A 1 107 ? 16.826 0.264 -5.624 1.00 52.06 107 LYS A O 1
ATOM 893 N N . GLY A 1 108 ? 18.920 -0.580 -5.880 1.00 41.78 108 GLY A N 1
ATOM 894 C CA . GLY A 1 108 ? 19.365 -0.463 -4.508 1.00 41.78 108 GLY A CA 1
ATOM 895 C C . GLY A 1 108 ? 19.208 0.987 -4.073 1.00 41.78 108 GLY A C 1
ATOM 896 O O . GLY A 1 108 ? 19.472 1.918 -4.835 1.00 41.78 108 GL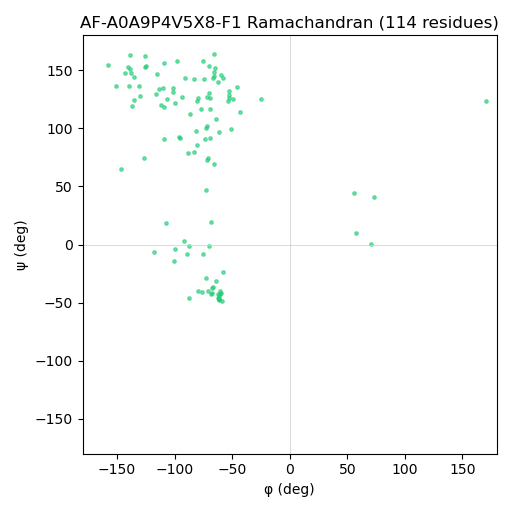Y A O 1
ATOM 897 N N . PHE A 1 109 ? 18.679 1.128 -2.868 1.00 37.56 109 PHE A N 1
ATOM 898 C CA . PHE A 1 109 ? 18.663 2.336 -2.069 1.00 37.56 109 PHE A CA 1
ATOM 899 C C . PHE A 1 109 ? 19.824 3.268 -2.446 1.00 37.56 109 PHE A C 1
ATOM 901 O O . PHE A 1 109 ? 20.980 2.854 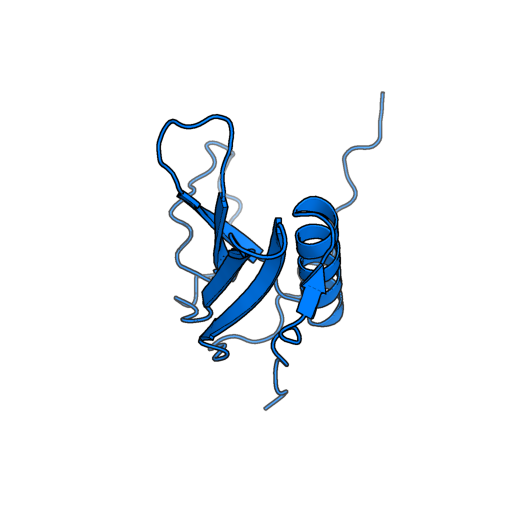-2.411 1.00 37.56 109 PHE A O 1
ATOM 908 N N . ASN A 1 110 ? 19.525 4.519 -2.790 1.00 35.47 110 ASN A N 1
ATOM 909 C CA . ASN A 1 110 ? 20.521 5.573 -2.692 1.00 35.47 110 ASN A CA 1
ATOM 910 C C . ASN A 1 110 ? 20.270 6.248 -1.331 1.00 35.47 110 ASN A C 1
ATOM 912 O O . ASN A 1 110 ? 19.389 7.108 -1.251 1.00 35.47 110 ASN A O 1
ATOM 916 N N . PRO A 1 111 ? 20.939 5.827 -0.235 1.00 38.81 111 PRO A N 1
ATOM 917 C CA . PRO A 1 111 ? 20.903 6.535 1.039 1.00 38.81 111 PRO A CA 1
ATOM 918 C C . PRO A 1 111 ? 21.706 7.829 0.903 1.00 38.81 111 PRO A C 1
ATOM 920 O O . PRO A 1 111 ? 22.812 7.939 1.416 1.00 38.81 111 PRO A O 1
ATOM 923 N N . GLN A 1 112 ? 21.188 8.820 0.190 1.00 40.50 112 GLN A N 1
ATOM 924 C CA . GLN A 1 112 ? 21.726 10.175 0.273 1.00 40.50 112 GLN A CA 1
ATOM 925 C C . GLN A 1 112 ? 20.601 11.142 0.597 1.00 40.50 112 GLN A C 1
ATOM 927 O O . GLN A 1 112 ? 20.136 11.905 -0.240 1.00 40.50 112 GLN A O 1
ATOM 932 N N . HIS A 1 113 ? 20.176 11.093 1.857 1.00 34.81 113 HIS A N 1
ATOM 933 C CA . HIS A 1 113 ? 19.961 12.333 2.589 1.00 34.81 113 HIS A CA 1
ATOM 934 C C . HIS A 1 113 ? 20.306 12.122 4.066 1.00 34.81 113 HIS A C 1
ATOM 936 O O . HIS A 1 113 ? 19.456 12.141 4.950 1.00 34.81 113 HIS A O 1
ATOM 942 N N . SER A 1 114 ? 21.587 11.862 4.311 1.00 40.25 114 SER A N 1
ATOM 943 C CA . SER A 1 114 ? 22.246 12.397 5.493 1.00 40.25 114 SER A CA 1
ATOM 944 C C . SER A 1 114 ? 23.205 13.450 4.964 1.00 40.25 114 SER A C 1
ATOM 946 O O . SER A 1 114 ? 24.030 13.116 4.112 1.00 40.25 114 SER A O 1
ATOM 948 N N . LEU A 1 115 ? 23.019 14.704 5.370 1.00 37.78 115 LEU A N 1
ATOM 949 C CA . LEU A 1 115 ? 24.051 15.553 5.967 1.00 37.78 115 LEU A CA 1
ATOM 950 C C . LEU A 1 115 ? 23.539 17.002 6.092 1.00 37.78 115 LEU A C 1
ATOM 952 O O . LEU A 1 115 ? 23.198 17.624 5.089 1.00 37.78 115 LEU A O 1
ATOM 956 N N . TYR A 1 116 ? 23.597 17.470 7.346 1.00 39.72 116 TYR A N 1
ATOM 957 C CA . TYR A 1 116 ? 23.454 18.827 7.900 1.00 39.72 116 TYR A CA 1
ATOM 958 C C . TYR A 1 116 ? 22.065 19.469 7.956 1.00 39.72 116 TYR A C 1
ATOM 960 O O . TYR A 1 116 ? 21.500 19.840 6.908 1.00 39.72 116 TYR A O 1
#